Protein AF-A0A956W8T2-F1 (afdb_monomer)

Nearest PDB structures (foldseek):
  2pjs-assembly1_B  TM=6.607E-01  e=4.558E+00  Agrobacterium fabrum str. C58

Secondary structure (DSSP, 8-state):
-----S--SS-HHHHHHTS-SS--PPP-S-HHHHHHHHHHHS-PEEEEE-SS-EEEE-TT--

Solvent-accessible surface area (backbone atoms only — not comparable to full-atom values): 4216 Å² total; per-residue (Å²): 128,88,70,66,88,69,82,65,98,58,59,67,76,61,51,66,71,70,57,56,98,61,81,83,87,82,91,71,96,49,62,70,67,47,49,52,45,37,38,75,74,52,60,30,47,74,82,42,78,56,88,77,50,71,44,70,45,45,78,95,62,108

Mean predicted aligned error: 4.34 Å

Radius of gyration: 12.19 Å; Cα contacts (8 Å, |Δi|>4): 48; chains: 1; bounding box: 24×29×26 Å

Foldseek 3Di:
DDPDPDDDPDDPVVVVVPDPPDDDDDDDPAPVVVVVCCCPPQVWDWPDDDRHDTDIDGPPDD

Sequence (62 aa):
MKKRTGDPWIPAPVYGRSLPEFTVNLIVRDLARSLAFYRQVLDAVVHYEDPDFASIRVRGLE

pLDDT: mean 89.04, std 8.5, range [49.44, 96.44]

Structure (mmCIF, N/CA/C/O backbone):
data_AF-A0A956W8T2-F1
#
_entry.id   AF-A0A956W8T2-F1
#
loop_
_atom_site.group_PDB
_atom_site.id
_atom_site.type_symbol
_atom_site.label_atom_id
_atom_site.label_alt_id
_atom_site.label_comp_id
_atom_site.label_asym_id
_atom_site.label_entity_id
_atom_site.label_seq_id
_atom_site.pdbx_PDB_ins_code
_atom_site.Cartn_x
_atom_site.Cartn_y
_atom_site.Cartn_z
_atom_site.occupancy
_atom_site.B_iso_or_equiv
_atom_site.auth_seq_id
_atom_site.auth_comp_id
_atom_site.auth_asym_id
_atom_site.auth_atom_id
_atom_site.pdbx_PDB_model_num
ATOM 1 N N . MET A 1 1 ? 1.399 14.779 -12.997 1.00 74.88 1 MET A N 1
ATOM 2 C CA . MET A 1 1 ? 2.874 14.719 -13.087 1.00 74.88 1 MET A CA 1
ATOM 3 C C . MET A 1 1 ? 3.361 13.750 -12.026 1.00 74.88 1 MET A C 1
ATOM 5 O O . MET A 1 1 ? 2.796 13.784 -10.940 1.00 74.88 1 MET A O 1
ATOM 9 N N . LYS A 1 2 ? 4.325 12.878 -12.343 1.00 81.31 2 LYS A N 1
ATOM 10 C CA . LYS A 1 2 ? 4.946 11.970 -11.366 1.00 81.31 2 LYS A CA 1
ATOM 11 C C . LYS A 1 2 ? 5.632 12.802 -10.274 1.00 81.31 2 LYS A C 1
ATOM 13 O O . LYS A 1 2 ? 6.352 13.739 -10.615 1.00 81.31 2 LYS A O 1
ATOM 18 N N . LYS A 1 3 ? 5.380 12.498 -9.001 1.00 83.69 3 LYS A N 1
ATOM 19 C CA . LYS A 1 3 ? 5.945 13.189 -7.833 1.00 83.69 3 LYS A CA 1
ATOM 20 C C . LYS A 1 3 ? 7.207 12.511 -7.300 1.00 83.69 3 LYS A C 1
ATOM 22 O O . LYS A 1 3 ? 8.052 13.196 -6.733 1.00 83.69 3 LYS A O 1
ATOM 27 N N . ARG A 1 4 ? 7.367 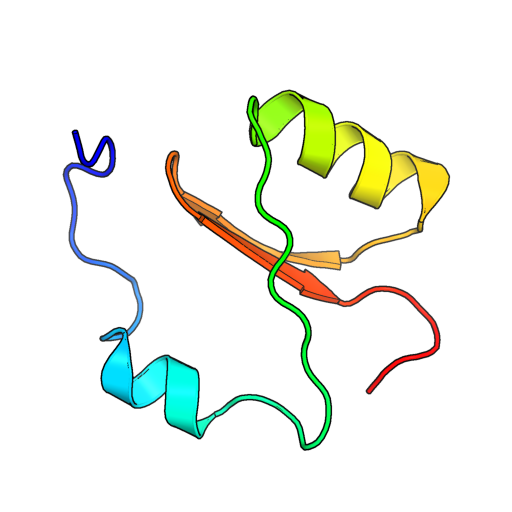11.194 -7.471 1.00 84.94 4 ARG A N 1
ATOM 28 C CA . ARG A 1 4 ? 8.567 10.469 -7.035 1.00 84.94 4 ARG A CA 1
ATOM 29 C C . ARG A 1 4 ? 9.793 10.936 -7.818 1.00 84.94 4 ARG A C 1
ATOM 31 O O . ARG A 1 4 ? 9.823 10.843 -9.046 1.00 84.94 4 ARG A O 1
ATOM 38 N N . THR A 1 5 ? 10.825 11.346 -7.084 1.00 84.50 5 THR A N 1
ATOM 39 C CA . THR A 1 5 ? 12.099 11.854 -7.617 1.00 84.50 5 THR A CA 1
ATOM 40 C C . THR A 1 5 ? 13.217 10.808 -7.682 1.00 84.50 5 THR A C 1
ATOM 42 O O . THR A 1 5 ? 14.213 11.052 -8.352 1.00 84.50 5 THR A O 1
ATOM 45 N N . GLY A 1 6 ? 13.056 9.646 -7.037 1.00 84.00 6 GLY A N 1
ATOM 46 C CA . GLY A 1 6 ? 14.040 8.556 -7.023 1.00 84.00 6 GLY A CA 1
ATOM 47 C C . GLY A 1 6 ? 13.612 7.287 -7.765 1.00 84.00 6 GLY A C 1
ATOM 48 O O . GLY A 1 6 ? 12.474 7.154 -8.252 1.00 84.00 6 GLY A O 1
ATOM 49 N N . ASP A 1 7 ? 14.538 6.332 -7.814 1.00 85.38 7 ASP A N 1
ATOM 50 C CA . ASP A 1 7 ? 14.271 4.992 -8.324 1.00 85.38 7 ASP A CA 1
ATOM 51 C C . ASP A 1 7 ? 13.338 4.224 -7.375 1.00 85.38 7 ASP A C 1
ATOM 53 O O . ASP A 1 7 ? 13.432 4.364 -6.153 1.00 85.38 7 ASP A O 1
ATOM 57 N N . PRO A 1 8 ? 12.384 3.444 -7.914 1.00 84.50 8 PRO A N 1
ATOM 58 C CA . PRO A 1 8 ? 11.595 2.547 -7.081 1.00 84.50 8 PRO A CA 1
ATOM 59 C C . PRO A 1 8 ? 12.497 1.4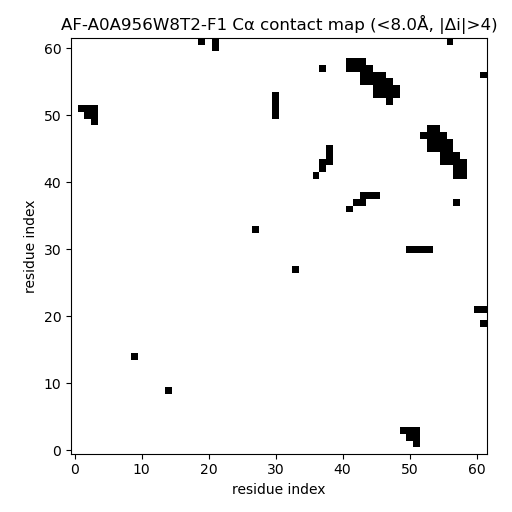37 -6.529 1.00 84.50 8 PRO A C 1
ATOM 61 O O . PRO A 1 8 ? 13.481 1.078 -7.174 1.00 84.50 8 PRO A O 1
ATOM 64 N N . TRP A 1 9 ? 12.127 0.817 -5.401 1.00 85.12 9 TRP A N 1
ATOM 65 C CA . TRP A 1 9 ? 12.893 -0.339 -4.902 1.00 85.12 9 TRP A CA 1
ATOM 66 C C . TRP A 1 9 ? 12.929 -1.477 -5.938 1.00 85.12 9 TRP A C 1
ATOM 68 O O . TRP A 1 9 ? 13.884 -2.248 -5.990 1.00 85.12 9 TRP A O 1
ATOM 78 N N . ILE A 1 10 ? 11.867 -1.595 -6.744 1.00 89.19 10 ILE A N 1
ATOM 79 C CA . ILE A 1 10 ? 11.671 -2.630 -7.757 1.00 89.19 10 ILE A CA 1
ATOM 80 C C . ILE A 1 10 ? 11.098 -2.014 -9.037 1.00 89.19 10 ILE A C 1
ATOM 82 O O . ILE A 1 10 ? 10.207 -1.160 -8.973 1.00 89.19 10 ILE A O 1
ATOM 86 N N . PRO A 1 11 ? 11.556 -2.433 -10.228 1.00 90.12 11 PRO A N 1
ATOM 87 C CA . PRO A 1 11 ? 10.940 -1.999 -11.472 1.00 90.12 11 PRO A CA 1
ATOM 88 C C . PRO A 1 11 ? 9.464 -2.409 -11.528 1.00 90.12 11 PRO A C 1
ATOM 90 O O . PRO A 1 11 ? 9.118 -3.550 -11.218 1.00 90.12 11 PRO A O 1
ATOM 93 N N . ALA A 1 12 ? 8.597 -1.509 -11.998 1.00 88.62 12 ALA A N 1
ATOM 94 C CA . ALA A 1 12 ? 7.153 -1.752 -12.056 1.00 88.62 12 ALA A CA 1
ATOM 95 C C . ALA A 1 12 ? 6.759 -3.070 -12.765 1.00 88.62 12 ALA A C 1
ATOM 97 O O . ALA A 1 12 ? 5.908 -3.785 -12.235 1.00 88.62 12 ALA A O 1
ATOM 98 N N . PRO A 1 13 ? 7.391 -3.476 -13.889 1.00 92.56 13 PRO A N 1
ATOM 99 C CA . PRO A 1 13 ? 7.072 -4.756 -14.521 1.00 92.56 13 PRO A CA 1
ATOM 100 C C . PRO A 1 13 ? 7.442 -5.970 -13.663 1.00 92.56 13 PRO A C 1
ATOM 102 O O . PRO A 1 13 ? 6.821 -7.021 -13.792 1.00 92.56 13 PRO A O 1
ATOM 105 N N . VAL A 1 14 ? 8.483 -5.869 -12.837 1.00 94.25 14 VAL A N 1
ATOM 106 C CA . VAL A 1 14 ? 8.901 -6.970 -11.959 1.00 94.25 14 VAL A CA 1
ATOM 107 C C . VAL A 1 14 ? 7.924 -7.073 -10.791 1.00 94.25 14 VAL A C 1
ATOM 109 O O . VAL A 1 14 ? 7.431 -8.159 -10.515 1.00 94.25 14 VAL A O 1
ATOM 112 N N . TYR A 1 15 ? 7.556 -5.937 -10.195 1.00 90.31 15 TYR A N 1
ATOM 113 C CA . TYR A 1 15 ? 6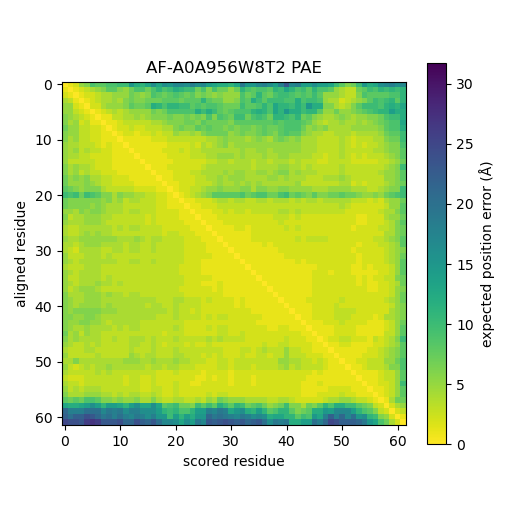.557 -5.885 -9.128 1.00 90.31 15 TYR A CA 1
ATOM 114 C C . TYR A 1 15 ? 5.188 -6.418 -9.561 1.00 90.31 15 TYR A C 1
ATOM 116 O O . TYR A 1 15 ? 4.585 -7.223 -8.862 1.00 90.31 15 TYR A O 1
ATOM 124 N N . GLY A 1 16 ? 4.714 -6.033 -10.749 1.00 90.69 16 GLY A N 1
ATOM 125 C CA . GLY A 1 16 ? 3.429 -6.514 -11.262 1.00 90.69 16 GLY A CA 1
ATOM 126 C C . GLY A 1 16 ? 3.365 -8.038 -11.414 1.00 90.69 16 GLY A C 1
ATOM 127 O O . GLY A 1 16 ? 2.301 -8.620 -11.253 1.00 90.69 16 GLY A O 1
ATOM 128 N N . ARG A 1 17 ? 4.503 -8.696 -11.679 1.00 93.00 17 ARG A N 1
ATOM 129 C CA . ARG A 1 17 ? 4.594 -10.163 -11.781 1.00 93.00 17 ARG A CA 1
ATOM 130 C C . ARG A 1 17 ? 4.655 -10.868 -10.427 1.00 93.00 17 ARG A C 1
ATOM 132 O O . ARG A 1 17 ? 4.457 -12.074 -10.390 1.00 93.00 17 ARG A O 1
ATOM 139 N N . SER A 1 18 ? 4.953 -10.148 -9.345 1.00 90.25 18 SER A N 1
ATOM 140 C CA . SER A 1 18 ? 4.993 -10.703 -7.987 1.00 90.25 18 SER A CA 1
ATOM 141 C C . SER A 1 18 ? 3.681 -10.529 -7.220 1.00 90.25 18 SER A C 1
ATOM 143 O O . SER A 1 18 ? 3.636 -10.854 -6.036 1.00 90.25 18 SER A O 1
ATOM 145 N N . LEU A 1 19 ? 2.649 -9.948 -7.839 1.00 90.88 19 LEU A N 1
ATOM 146 C CA . LEU A 1 19 ? 1.357 -9.752 -7.186 1.00 90.88 19 LEU A CA 1
ATOM 147 C C . LEU A 1 19 ? 0.658 -11.104 -6.932 1.00 90.88 19 LEU A C 1
ATOM 149 O O . LEU A 1 19 ? 0.789 -12.006 -7.762 1.00 90.88 19 LEU A O 1
ATOM 153 N N . PRO A 1 20 ? -0.086 -11.245 -5.817 1.00 87.44 20 PRO A N 1
ATOM 154 C CA . PRO A 1 20 ? -0.951 -12.399 -5.566 1.00 87.44 20 PRO A CA 1
ATOM 155 C C . PRO A 1 20 ? -2.022 -12.599 -6.647 1.00 87.44 20 PRO A C 1
ATOM 157 O O . PRO A 1 20 ? -2.282 -11.703 -7.453 1.00 87.44 20 PRO A O 1
ATOM 160 N N . GLU A 1 21 ? -2.690 -13.759 -6.625 1.00 86.75 21 GLU A N 1
ATOM 161 C CA . GLU A 1 21 ? -3.749 -14.111 -7.588 1.00 86.75 21 GLU A CA 1
ATOM 162 C C . GLU A 1 21 ? -4.875 -13.070 -7.634 1.00 86.75 21 GLU A C 1
ATOM 164 O O . GLU A 1 21 ? -5.430 -12.798 -8.701 1.00 86.75 21 GLU A O 1
ATOM 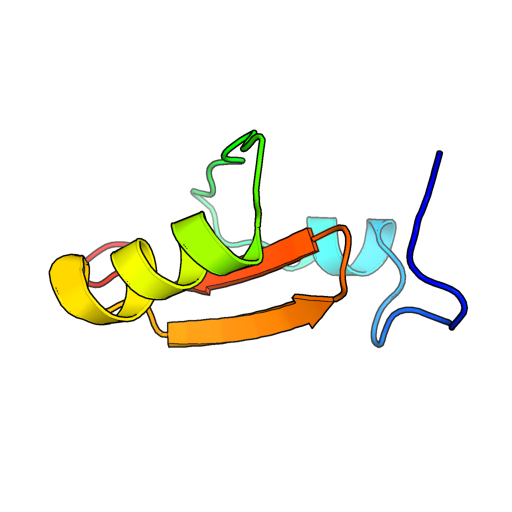169 N N . PHE A 1 22 ? -5.182 -12.451 -6.489 1.00 86.88 22 PHE A N 1
ATOM 170 C CA . PHE A 1 22 ? -6.147 -11.369 -6.401 1.00 86.88 22 PHE A CA 1
ATOM 171 C C . PHE A 1 22 ? -5.506 -10.094 -5.854 1.00 86.88 22 PHE A C 1
ATOM 173 O O . PHE A 1 22 ? -4.975 -10.041 -4.750 1.00 86.88 22 PHE A O 1
ATOM 180 N N . THR A 1 23 ? -5.573 -9.018 -6.630 1.00 90.44 23 THR A N 1
ATOM 181 C CA . THR A 1 23 ? -5.125 -7.687 -6.214 1.00 90.44 23 THR A CA 1
ATOM 182 C C . THR A 1 23 ? -6.035 -6.640 -6.839 1.00 90.44 23 THR A C 1
ATOM 184 O O . THR A 1 23 ? -6.484 -6.787 -7.975 1.00 90.44 23 THR A O 1
ATOM 187 N N . VAL A 1 24 ? -6.293 -5.555 -6.110 1.00 90.50 24 VAL A N 1
ATOM 188 C CA . VAL A 1 24 ? -7.079 -4.416 -6.596 1.00 90.50 24 VAL A CA 1
ATOM 189 C C . VAL A 1 24 ? -6.255 -3.137 -6.551 1.00 90.50 24 VAL A C 1
ATOM 191 O O . VAL A 1 24 ? -5.520 -2.891 -5.597 1.00 90.50 24 VAL A O 1
ATOM 194 N N . ASN A 1 25 ? -6.402 -2.2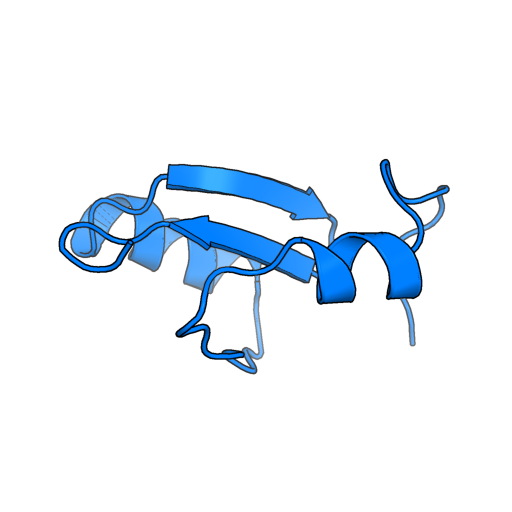97 -7.576 1.00 93.00 25 ASN A N 1
ATOM 195 C CA . ASN A 1 25 ? -5.834 -0.953 -7.582 1.00 93.00 25 ASN A CA 1
ATOM 196 C C . ASN A 1 25 ? -6.886 0.049 -7.107 1.00 93.00 25 ASN A C 1
ATOM 198 O O . ASN A 1 25 ? -7.955 0.166 -7.706 1.00 93.00 25 ASN A O 1
ATOM 202 N N . LEU A 1 26 ? -6.562 0.803 -6.059 1.00 93.81 26 LEU A N 1
ATOM 203 C CA . LEU A 1 26 ? -7.392 1.899 -5.570 1.00 93.81 26 LEU A CA 1
ATOM 204 C C . LEU A 1 26 ? -6.822 3.222 -6.077 1.00 93.81 26 LEU A C 1
ATOM 206 O O . LEU A 1 26 ? -5.698 3.593 -5.747 1.00 93.81 26 LEU A O 1
ATOM 210 N N . ILE A 1 27 ? -7.604 3.948 -6.875 1.00 95.38 27 ILE A N 1
ATOM 211 C CA . ILE A 1 27 ? -7.227 5.285 -7.336 1.00 95.38 27 ILE A CA 1
ATOM 212 C C . ILE A 1 27 ? -7.748 6.303 -6.330 1.00 95.38 27 ILE A C 1
ATOM 214 O O . ILE A 1 27 ? -8.954 6.429 -6.121 1.00 95.38 27 ILE A O 1
ATOM 218 N N . VAL A 1 28 ? -6.831 7.038 -5.708 1.00 94.88 28 VAL A N 1
ATOM 219 C CA . VAL A 1 28 ? -7.146 7.993 -4.644 1.00 94.88 28 VAL A CA 1
ATOM 220 C C . VAL A 1 28 ? -6.639 9.385 -4.989 1.00 94.88 28 VAL A C 1
ATOM 222 O O . VAL A 1 28 ? -5.666 9.555 -5.720 1.00 94.88 28 VAL A O 1
ATOM 225 N N . ARG A 1 29 ? -7.305 10.409 -4.449 1.00 94.12 29 ARG A N 1
ATOM 226 C CA . ARG A 1 29 ? -6.899 11.811 -4.634 1.00 94.12 29 ARG A CA 1
ATOM 227 C C . ARG A 1 29 ? -5.712 12.195 -3.750 1.00 94.12 29 ARG A C 1
ATOM 229 O O . ARG A 1 29 ? -4.860 12.972 -4.172 1.00 94.12 29 ARG A O 1
ATOM 236 N N . ASP A 1 30 ? -5.693 11.677 -2.526 1.00 94.56 30 ASP A N 1
ATOM 237 C CA . ASP A 1 30 ? -4.693 11.970 -1.501 1.00 94.56 30 ASP A CA 1
ATOM 238 C C . ASP A 1 30 ? -4.221 10.652 -0.885 1.00 94.56 30 ASP A C 1
ATOM 240 O O . ASP A 1 30 ? -4.982 9.969 -0.191 1.00 94.56 30 ASP A O 1
ATOM 244 N N . LEU A 1 31 ? -2.976 10.283 -1.187 1.00 94.00 31 LEU A N 1
ATOM 245 C CA . LEU A 1 31 ? -2.393 9.020 -0.756 1.00 94.00 31 LEU A CA 1
ATOM 246 C C . LEU A 1 31 ? -2.197 8.983 0.762 1.00 94.00 31 LEU A C 1
ATOM 248 O O . LEU A 1 31 ? -2.605 8.016 1.396 1.00 94.00 31 LEU A O 1
ATOM 252 N N . ALA A 1 32 ? -1.653 10.051 1.350 1.00 94.19 32 ALA A N 1
ATOM 253 C CA . ALA A 1 32 ? -1.357 10.113 2.779 1.00 94.19 32 ALA A CA 1
ATOM 254 C C . ALA A 1 32 ? -2.639 10.003 3.615 1.00 94.19 32 ALA A C 1
ATOM 256 O O . ALA A 1 32 ? -2.716 9.199 4.547 1.00 94.19 32 ALA A O 1
ATOM 257 N N . ARG A 1 33 ? -3.687 10.748 3.234 1.00 96.25 33 ARG A N 1
ATOM 258 C CA . ARG A 1 33 ? -4.996 10.671 3.896 1.00 96.25 33 ARG A CA 1
ATOM 259 C C . ARG A 1 33 ? -5.621 9.281 3.773 1.00 96.25 33 ARG A C 1
ATOM 261 O O . ARG A 1 33 ? -6.199 8.784 4.738 1.00 96.25 33 ARG A O 1
ATOM 268 N N . SER A 1 34 ? -5.514 8.661 2.601 1.00 96.44 34 SER A N 1
ATOM 269 C CA . SER A 1 34 ? -6.095 7.336 2.353 1.00 96.44 34 SER A CA 1
ATOM 270 C C . SER A 1 34 ? -5.351 6.246 3.126 1.00 96.44 34 SER A C 1
ATOM 272 O O . SER A 1 34 ? -5.983 5.419 3.776 1.00 96.44 34 SER A O 1
ATOM 274 N N . LEU A 1 35 ? -4.016 6.287 3.144 1.00 95.69 35 LEU A N 1
ATOM 275 C CA . LEU A 1 35 ? -3.188 5.346 3.898 1.00 95.69 35 LEU A CA 1
ATOM 276 C C . LEU A 1 35 ? -3.415 5.435 5.405 1.00 95.69 35 LEU A C 1
ATOM 278 O O . LEU A 1 35 ? -3.421 4.400 6.068 1.00 95.69 35 LEU A O 1
ATOM 282 N N . ALA A 1 36 ? -3.632 6.637 5.949 1.00 96.25 36 ALA A N 1
ATOM 283 C CA . ALA A 1 36 ? -4.003 6.795 7.353 1.00 96.25 36 ALA A CA 1
ATOM 284 C C . ALA A 1 36 ? -5.300 6.032 7.671 1.00 96.25 36 ALA A C 1
ATOM 286 O O . ALA A 1 36 ?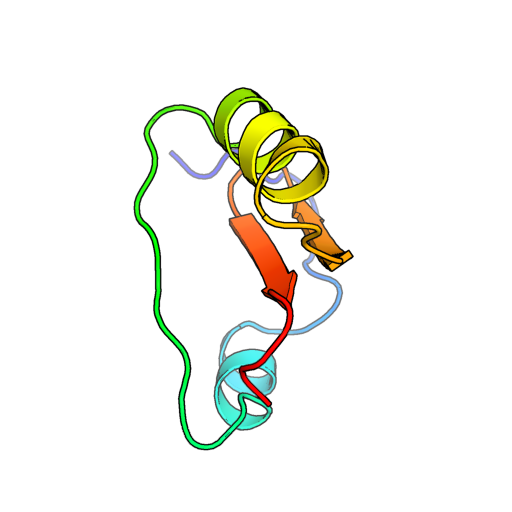 -5.333 5.253 8.621 1.00 96.25 36 ALA A O 1
ATOM 287 N N . PHE A 1 37 ? -6.328 6.176 6.827 1.00 95.88 37 PHE A N 1
ATOM 288 C CA . PHE A 1 37 ? -7.577 5.426 6.968 1.00 95.88 37 PHE A CA 1
ATOM 289 C C . PHE A 1 37 ? -7.361 3.912 6.821 1.00 95.88 37 PHE A C 1
ATOM 291 O O . PHE A 1 37 ? -7.822 3.149 7.666 1.00 95.88 37 PHE A O 1
ATOM 298 N N . TYR A 1 38 ? -6.627 3.460 5.800 1.00 94.94 38 TYR A N 1
ATOM 299 C CA . TYR A 1 38 ? -6.390 2.028 5.589 1.00 94.94 38 TYR A CA 1
ATOM 300 C C . TYR A 1 38 ? -5.641 1.391 6.764 1.00 94.94 38 TYR A C 1
ATOM 302 O O . TYR A 1 38 ? -6.029 0.317 7.212 1.00 94.94 38 TYR A O 1
ATOM 310 N N . ARG A 1 39 ? -4.630 2.067 7.320 1.00 94.12 39 ARG A N 1
ATOM 311 C CA . ARG A 1 39 ? -3.904 1.598 8.511 1.00 94.12 39 ARG A CA 1
ATOM 312 C C . ARG A 1 39 ? -4.808 1.553 9.745 1.00 94.12 39 ARG A C 1
ATOM 314 O O . ARG A 1 39 ? -4.837 0.552 10.444 1.00 94.12 39 ARG A O 1
ATOM 321 N N . GLN A 1 40 ? -5.536 2.635 10.020 1.00 95.62 40 GLN A N 1
ATOM 322 C CA . GLN A 1 40 ? -6.244 2.806 11.295 1.00 95.62 40 GLN A CA 1
ATOM 323 C C . GLN A 1 40 ? -7.605 2.109 11.349 1.00 95.62 40 GLN A C 1
ATOM 325 O O . GLN A 1 40 ? -8.051 1.736 12.429 1.00 95.62 40 GLN A O 1
ATOM 330 N N . VAL A 1 41 ? -8.279 1.967 10.207 1.00 94.94 41 VAL A N 1
ATOM 331 C CA . VAL A 1 41 ? -9.653 1.448 10.138 1.00 94.94 41 VAL A CA 1
ATOM 332 C C . VAL A 1 41 ? -9.699 0.058 9.519 1.00 94.94 41 VAL A C 1
ATOM 334 O O . VAL A 1 41 ? -10.471 -0.780 9.975 1.00 94.94 41 VAL A O 1
ATOM 337 N N . LEU A 1 42 ? -8.878 -0.203 8.497 1.00 92.56 42 LEU A N 1
ATOM 338 C CA . LEU A 1 42 ? -8.848 -1.501 7.811 1.00 92.56 42 LEU A CA 1
ATOM 339 C C . LEU A 1 42 ? -7.716 -2.416 8.297 1.00 92.56 42 LEU A C 1
ATOM 341 O O . LEU A 1 42 ? -7.550 -3.506 7.754 1.00 92.56 42 LEU A O 1
ATOM 345 N N . ASP A 1 43 ? -6.943 -1.975 9.293 1.00 92.62 43 ASP A N 1
ATOM 346 C CA . ASP A 1 43 ? -5.787 -2.704 9.828 1.00 92.62 43 ASP A CA 1
ATOM 347 C C . ASP A 1 43 ? -4.788 -3.096 8.718 1.00 92.62 43 ASP A C 1
ATOM 349 O O . ASP A 1 43 ? -4.276 -4.216 8.652 1.00 92.62 43 ASP A O 1
ATOM 353 N N . ALA A 1 44 ? -4.575 -2.182 7.762 1.00 94.06 44 ALA A N 1
ATOM 354 C CA . ALA A 1 44 ? -3.724 -2.430 6.608 1.00 94.06 44 ALA A CA 1
ATOM 355 C C . ALA A 1 44 ? -2.234 -2.311 6.956 1.00 94.06 44 ALA A C 1
ATO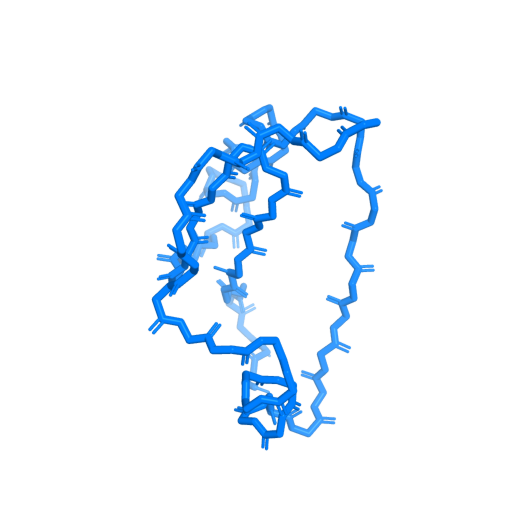M 357 O O . ALA A 1 44 ? -1.784 -1.320 7.537 1.00 94.06 44 ALA A O 1
ATOM 358 N N . VAL A 1 45 ? -1.447 -3.280 6.491 1.00 93.56 45 VAL A N 1
ATOM 359 C CA . VAL A 1 45 ? 0.017 -3.278 6.581 1.00 93.56 45 VAL A CA 1
ATOM 360 C C . VAL A 1 45 ? 0.595 -2.704 5.296 1.00 93.56 45 VAL A C 1
ATOM 362 O O . VAL A 1 45 ? 0.277 -3.173 4.204 1.00 93.56 45 VAL A O 1
ATOM 365 N N . VAL A 1 46 ? 1.461 -1.701 5.417 1.00 92.00 46 VAL A N 1
ATOM 366 C CA . VAL A 1 46 ? 2.106 -1.062 4.265 1.00 92.00 46 VAL A CA 1
ATOM 367 C C . VAL A 1 46 ? 3.433 -1.744 3.972 1.00 92.00 46 VAL A C 1
ATOM 369 O O . VAL A 1 46 ? 4.335 -1.726 4.804 1.00 92.00 46 VAL A O 1
ATOM 372 N N . HIS A 1 47 ? 3.540 -2.324 2.779 1.00 89.38 47 HIS A N 1
ATOM 373 C CA . HIS A 1 47 ? 4.769 -2.939 2.273 1.00 89.38 47 HIS A CA 1
ATOM 374 C C . HIS A 1 47 ? 5.633 -1.922 1.532 1.00 89.38 47 HIS A C 1
ATOM 376 O O . HIS A 1 47 ? 6.856 -1.981 1.610 1.00 89.38 47 HIS A O 1
ATOM 382 N N . TYR A 1 48 ? 4.995 -0.969 0.842 1.00 89.75 48 TYR A N 1
ATOM 383 C CA . TYR A 1 48 ? 5.652 0.128 0.133 1.00 89.75 48 TYR A CA 1
ATOM 384 C C . TYR A 1 48 ? 4.869 1.422 0.235 1.00 89.75 48 TYR A C 1
ATOM 386 O O . TYR A 1 48 ? 3.643 1.390 0.136 1.00 89.75 48 TYR A O 1
ATOM 394 N N . GLU A 1 49 ? 5.575 2.546 0.275 1.00 91.75 49 GLU A N 1
ATOM 395 C CA . GLU A 1 49 ? 4.990 3.873 0.132 1.00 91.75 49 GLU A CA 1
ATOM 396 C C . GLU A 1 49 ? 5.992 4.823 -0.538 1.00 91.75 49 GLU A C 1
ATOM 398 O O . GLU A 1 49 ? 7.146 4.932 -0.123 1.00 91.75 49 GLU A O 1
ATOM 403 N N . ASP A 1 50 ? 5.535 5.518 -1.575 1.00 90.06 50 ASP A N 1
ATOM 404 C CA . ASP A 1 50 ? 6.149 6.708 -2.152 1.00 90.06 50 ASP A CA 1
ATOM 405 C C . ASP A 1 50 ? 5.057 7.786 -2.364 1.00 90.06 50 ASP A C 1
ATOM 407 O O . ASP A 1 50 ? 3.878 7.506 -2.157 1.00 90.06 50 ASP A O 1
ATOM 411 N N . PRO A 1 51 ? 5.387 9.034 -2.750 1.00 89.12 51 PRO A N 1
ATOM 412 C CA . PRO A 1 51 ? 4.382 10.096 -2.888 1.00 89.12 51 PRO A CA 1
ATOM 413 C C . PRO A 1 51 ? 3.282 9.872 -3.947 1.00 89.12 51 PRO A C 1
ATOM 415 O O . PRO A 1 51 ? 2.293 10.612 -3.954 1.00 89.12 51 PRO A O 1
ATOM 418 N N . ASP A 1 52 ? 3.466 8.924 -4.867 1.00 89.12 52 ASP A N 1
ATOM 419 C CA . ASP A 1 52 ? 2.539 8.597 -5.955 1.00 89.12 52 ASP A CA 1
ATOM 420 C C . ASP A 1 52 ? 1.835 7.245 -5.766 1.00 89.12 52 ASP A C 1
ATOM 422 O O . ASP A 1 52 ? 0.768 7.033 -6.344 1.00 89.12 52 ASP A O 1
ATOM 426 N N . PHE A 1 53 ? 2.424 6.318 -5.010 1.00 92.38 53 PHE A N 1
ATOM 427 C CA . PHE A 1 53 ? 1.982 4.930 -4.955 1.00 92.38 53 PHE A CA 1
ATOM 428 C C . PHE A 1 53 ? 2.274 4.277 -3.604 1.00 92.38 53 PHE A C 1
ATOM 430 O O . PHE A 1 53 ? 3.304 4.512 -2.977 1.00 92.38 53 PHE A O 1
ATOM 437 N N . ALA A 1 54 ? 1.389 3.376 -3.188 1.00 94.06 54 ALA A N 1
ATOM 438 C CA . ALA A 1 54 ? 1.628 2.509 -2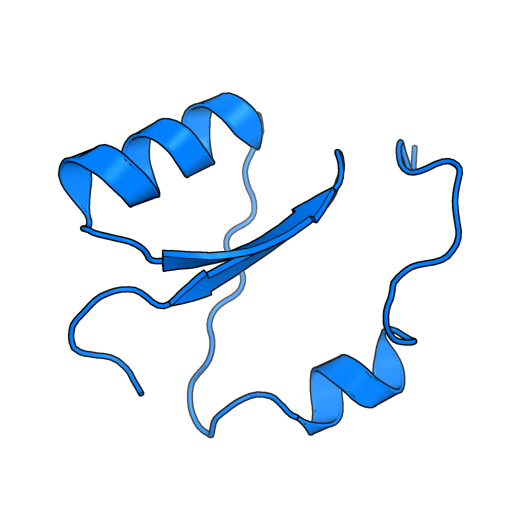.050 1.00 94.06 54 ALA A CA 1
ATOM 439 C C . ALA A 1 54 ? 1.102 1.105 -2.322 1.00 94.06 54 ALA A C 1
ATOM 441 O O . ALA A 1 54 ? 0.068 0.929 -2.967 1.00 94.06 54 ALA A O 1
ATOM 442 N N . SER A 1 55 ? 1.808 0.117 -1.780 1.00 93.31 55 SER A N 1
ATOM 443 C CA . SER A 1 55 ? 1.331 -1.259 -1.735 1.00 93.31 55 SER A CA 1
ATOM 444 C C . SER A 1 55 ? 1.022 -1.644 -0.302 1.00 93.31 55 SER A C 1
ATOM 446 O O . SER A 1 55 ? 1.834 -1.444 0.608 1.00 93.31 55 SER A O 1
ATOM 448 N N . ILE A 1 56 ? -0.180 -2.171 -0.103 1.00 93.19 56 ILE A N 1
ATOM 449 C CA . ILE A 1 56 ? -0.708 -2.499 1.214 1.00 93.19 56 ILE A CA 1
ATOM 450 C C . ILE A 1 56 ? -1.341 -3.884 1.187 1.00 93.19 56 ILE A C 1
ATOM 452 O O . ILE A 1 56 ? -1.834 -4.325 0.152 1.00 93.19 56 ILE A O 1
ATOM 456 N N . ARG A 1 57 ? -1.361 -4.546 2.340 1.00 91.62 57 ARG A N 1
ATOM 457 C CA . ARG A 1 57 ? -2.151 -5.754 2.576 1.00 91.62 57 ARG A CA 1
ATOM 458 C C . ARG A 1 57 ? -3.222 -5.438 3.606 1.00 91.62 57 ARG A C 1
ATOM 460 O O . ARG A 1 57 ? -2.903 -4.894 4.659 1.00 91.62 57 ARG A O 1
ATOM 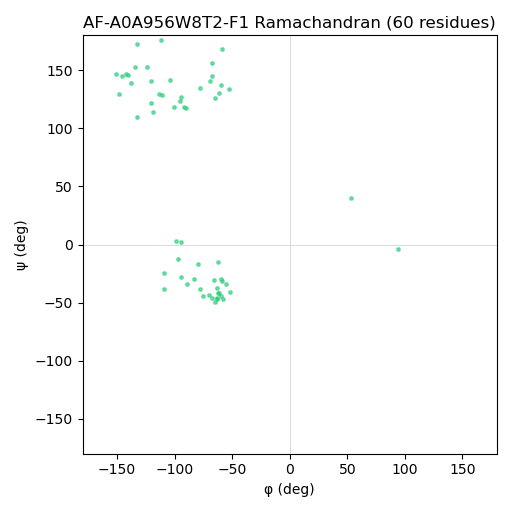467 N N . VAL A 1 58 ? -4.466 -5.783 3.306 1.00 88.06 58 VAL A N 1
ATOM 468 C CA . VAL A 1 58 ? -5.607 -5.644 4.220 1.00 88.06 58 VAL A CA 1
ATOM 469 C C . VAL A 1 58 ? -5.941 -7.028 4.770 1.00 88.06 58 VAL A C 1
ATOM 471 O O . VAL A 1 58 ? -5.843 -8.016 4.043 1.00 88.06 58 VAL A O 1
ATOM 474 N N . ARG A 1 59 ? -6.302 -7.127 6.054 1.00 75.31 59 ARG A N 1
ATOM 475 C CA . ARG A 1 59 ? -6.644 -8.412 6.683 1.00 75.31 59 ARG A CA 1
ATOM 476 C C . ARG A 1 59 ? -7.720 -9.175 5.895 1.00 75.31 59 ARG A C 1
ATOM 478 O O . ARG A 1 59 ? -8.755 -8.611 5.558 1.00 75.31 59 ARG A O 1
ATOM 485 N N . GLY A 1 60 ? -7.489 -10.474 5.680 1.00 67.12 60 GLY A N 1
ATOM 486 C CA . GLY A 1 60 ? -8.453 -11.409 5.079 1.00 67.12 60 GLY A CA 1
ATOM 487 C C . GLY A 1 60 ? -8.329 -11.618 3.565 1.00 67.12 60 GLY A C 1
ATOM 488 O O . GLY A 1 60 ? -9.037 -12.463 3.028 1.00 67.12 60 GLY A O 1
ATOM 489 N N . LEU A 1 61 ? -7.431 -10.895 2.894 1.00 57.62 61 LEU A N 1
ATOM 490 C CA . LEU A 1 61 ? -7.056 -11.120 1.497 1.00 57.62 61 LEU A CA 1
ATOM 491 C C . LEU A 1 61 ? -5.557 -11.446 1.440 1.00 57.62 61 LEU A C 1
ATOM 493 O O . LEU A 1 61 ? -4.734 -10.602 1.812 1.00 57.62 61 LEU A O 1
ATOM 497 N N . GLU A 1 62 ? -5.230 -12.680 1.041 1.00 49.44 62 GLU A N 1
ATOM 498 C CA . GLU A 1 62 ? -3.875 -13.080 0.625 1.00 49.44 62 GLU A CA 1
ATOM 499 C C . GLU A 1 62 ? -3.650 -12.787 -0.857 1.00 49.44 62 GLU A C 1
ATOM 501 O O . GLU A 1 62 ? -4.561 -13.081 -1.665 1.00 49.44 62 GLU A O 1
#